Protein AF-D3V2P2-F1 (afdb_monomer)

InterPro domains:
  IPR005063 Transposase, IS1 [PF03400] (1-54)
  IPR051354 Transposase 27 family, IS1 element [PTHR33293] (2-55)

Structure (mmCIF, N/CA/C/O backbone):
data_AF-D3V2P2-F1
#
_entry.id   AF-D3V2P2-F1
#
loop_
_atom_site.group_PDB
_atom_site.id
_atom_site.type_symbol
_atom_site.label_atom_id
_atom_site.label_alt_id
_atom_site.label_comp_id
_atom_site.label_asym_id
_atom_site.label_entity_id
_atom_site.label_seq_id
_atom_site.pdbx_PDB_ins_code
_atom_site.Cartn_x
_atom_site.Cartn_y
_atom_site.Cartn_z
_atom_site.occupancy
_atom_site.B_iso_or_equiv
_atom_site.auth_seq_id
_atom_site.auth_comp_id
_atom_site.auth_asym_id
_atom_site.auth_atom_id
_atom_site.pdbx_PDB_model_num
ATOM 1 N N . MET A 1 1 ? -10.719 2.875 7.150 1.00 70.50 1 MET A N 1
ATOM 2 C CA . MET A 1 1 ? -10.478 1.421 7.257 1.00 70.50 1 MET A CA 1
ATOM 3 C C . MET A 1 1 ? -8.978 1.234 7.306 1.00 70.50 1 MET A C 1
ATOM 5 O O . MET A 1 1 ? -8.329 1.738 6.398 1.00 70.50 1 MET A O 1
ATOM 9 N N . THR A 1 2 ? -8.424 0.647 8.365 1.00 75.31 2 THR A N 1
ATOM 10 C CA . THR A 1 2 ? -6.961 0.578 8.561 1.00 75.31 2 THR A CA 1
ATOM 11 C C . THR A 1 2 ? -6.531 -0.810 9.056 1.00 75.31 2 THR A C 1
ATOM 13 O O . THR A 1 2 ? -7.355 -1.723 9.134 1.00 75.31 2 THR A O 1
ATOM 16 N N . ASP A 1 3 ? -5.240 -0.971 9.344 1.00 78.81 3 ASP A N 1
ATOM 17 C CA . ASP A 1 3 ? -4.603 -2.173 9.898 1.00 78.81 3 ASP A CA 1
ATOM 18 C C . ASP A 1 3 ? -4.878 -2.406 11.399 1.00 78.81 3 ASP A C 1
ATOM 20 O O . ASP A 1 3 ? -4.397 -3.387 11.961 1.00 78.81 3 ASP A O 1
ATOM 24 N N . GLY A 1 4 ? -5.672 -1.543 12.043 1.00 78.31 4 GLY A N 1
ATOM 25 C CA . GLY A 1 4 ? -6.029 -1.680 13.456 1.00 78.31 4 GLY A CA 1
ATOM 26 C C . GLY A 1 4 ? -4.943 -1.227 14.436 1.00 78.31 4 GLY A C 1
ATOM 27 O O . GLY A 1 4 ? -4.965 -1.639 15.595 1.00 78.31 4 GLY A O 1
ATOM 28 N N . TRP A 1 5 ? -3.991 -0.386 14.020 1.00 84.06 5 TRP A N 1
ATOM 29 C CA . TRP A 1 5 ? -3.017 0.191 14.951 1.00 84.06 5 TRP A CA 1
ATOM 30 C C . TRP A 1 5 ? -3.699 1.010 16.068 1.00 84.06 5 TRP A C 1
ATOM 32 O O . TRP A 1 5 ? -4.479 1.918 15.794 1.00 84.06 5 TRP A O 1
ATOM 42 N N . LYS A 1 6 ? -3.348 0.738 17.336 1.00 81.06 6 LYS A N 1
ATOM 43 C CA . LYS A 1 6 ? -3.836 1.434 18.549 1.00 81.06 6 LYS A CA 1
ATOM 44 C C . LYS A 1 6 ? -3.827 2.969 18.488 1.00 81.06 6 LYS A C 1
ATOM 46 O O . LYS A 1 6 ? -4.643 3.602 19.147 1.00 81.06 6 LYS A O 1
ATOM 51 N N . SER A 1 7 ? -2.941 3.601 17.712 1.00 84.00 7 SER A N 1
ATOM 52 C CA . SER A 1 7 ? -2.945 5.069 17.561 1.00 84.00 7 SER A CA 1
ATOM 53 C C . SER A 1 7 ? -4.224 5.585 16.885 1.00 84.00 7 SER A C 1
ATOM 55 O O . SER A 1 7 ? -4.688 6.691 17.176 1.00 84.00 7 SER A O 1
ATOM 57 N N . TYR A 1 8 ? -4.837 4.760 16.034 1.00 81.44 8 TYR A N 1
ATOM 58 C CA . TYR A 1 8 ? -6.077 5.072 15.340 1.00 81.44 8 TYR A CA 1
ATOM 59 C C . TYR A 1 8 ? -7.292 5.099 16.257 1.00 81.44 8 TYR A C 1
ATOM 61 O O . TYR A 1 8 ? -8.260 5.767 15.914 1.00 81.44 8 TYR A O 1
ATOM 69 N N . GLU A 1 9 ? -7.249 4.465 17.429 1.00 76.75 9 GLU A N 1
ATOM 70 C CA . GLU A 1 9 ? -8.370 4.482 18.380 1.00 76.75 9 GLU A CA 1
ATOM 71 C C . GLU A 1 9 ? -8.712 5.907 18.837 1.00 76.75 9 GLU A C 1
ATOM 73 O O . GLU A 1 9 ? -9.883 6.248 18.992 1.00 76.75 9 GLU A O 1
ATOM 78 N N . LYS A 1 10 ? -7.692 6.766 18.976 1.00 79.31 10 LYS A N 1
ATOM 79 C CA . LYS A 1 10 ? -7.860 8.177 19.351 1.00 79.31 10 LYS A CA 1
ATOM 80 C C . LYS A 1 10 ? -8.290 9.054 18.174 1.00 79.31 10 LYS A C 1
ATOM 82 O O . LYS A 1 10 ? -9.100 9.956 18.346 1.00 79.31 10 LYS A O 1
ATOM 87 N N . ALA A 1 11 ? -7.730 8.807 16.989 1.00 77.81 11 ALA A N 1
ATOM 88 C CA . ALA A 1 11 ? -7.931 9.655 15.810 1.00 77.81 11 ALA A CA 1
ATOM 89 C C . ALA A 1 11 ? -9.197 9.303 15.006 1.00 77.81 11 ALA A C 1
ATOM 91 O O . ALA A 1 11 ? -9.787 10.158 14.351 1.00 77.81 11 ALA A O 1
ATOM 92 N N . LEU A 1 12 ? -9.615 8.037 15.031 1.00 76.06 12 LEU A N 1
ATOM 93 C CA . LEU A 1 12 ? -10.725 7.490 14.253 1.00 76.06 12 LEU A CA 1
ATOM 94 C C . LEU A 1 12 ? -11.795 6.981 15.222 1.00 76.06 12 LEU A C 1
ATOM 96 O O . LEU A 1 12 ? -12.029 5.781 15.341 1.00 76.06 12 LEU A O 1
ATOM 100 N N . ALA A 1 13 ? -12.428 7.917 15.932 1.00 67.12 13 ALA A N 1
ATOM 101 C CA . ALA A 1 13 ? -13.368 7.632 17.009 1.00 67.12 13 ALA A CA 1
ATOM 102 C C . ALA A 1 13 ? -14.500 6.654 16.602 1.00 67.12 13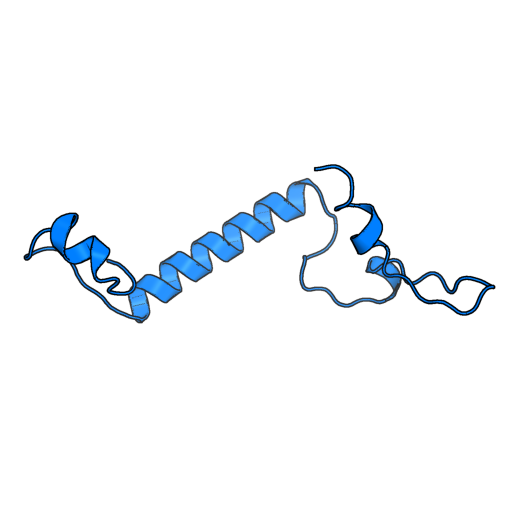 ALA A C 1
ATOM 104 O O . ALA A 1 13 ? -15.421 6.979 15.845 1.00 67.12 13 ALA A O 1
ATOM 105 N N . GLY A 1 14 ? -14.421 5.444 17.163 1.00 66.62 14 GLY A N 1
ATOM 106 C CA . GLY A 1 14 ? -15.512 4.583 17.637 1.00 66.62 14 GLY A CA 1
ATOM 107 C C . GLY A 1 14 ? -16.466 3.922 16.635 1.00 66.62 14 GLY A C 1
ATOM 108 O O . GLY A 1 14 ? -16.711 2.727 16.752 1.00 66.62 14 GLY A O 1
ATOM 109 N N . LYS A 1 15 ? -17.056 4.651 15.677 1.00 64.62 15 LYS A N 1
ATOM 110 C CA . LYS A 1 15 ? -18.236 4.143 14.927 1.00 64.62 15 LYS A CA 1
ATOM 111 C C . LYS A 1 15 ? -18.018 3.893 13.437 1.00 64.62 15 LYS A C 1
ATOM 113 O O . LYS A 1 15 ? -18.822 3.214 12.810 1.00 64.62 15 LYS A O 1
ATOM 118 N N . ARG A 1 16 ? -16.949 4.436 12.849 1.00 69.88 16 ARG A N 1
ATOM 119 C CA . ARG A 1 16 ? -16.674 4.333 11.397 1.00 69.88 16 ARG A CA 1
ATOM 120 C C . ARG A 1 16 ? -15.351 3.635 11.077 1.00 69.88 16 ARG A C 1
ATOM 122 O O . ARG A 1 16 ? -14.985 3.475 9.912 1.00 69.88 16 ARG A O 1
ATOM 129 N N . HIS A 1 17 ? -14.620 3.229 12.110 1.00 77.25 17 HIS A N 1
ATOM 130 C CA . HIS A 1 17 ? -13.364 2.527 11.950 1.00 77.25 17 HIS A CA 1
ATOM 131 C C . HIS A 1 17 ? -13.614 1.034 11.759 1.00 77.25 17 HIS A C 1
ATOM 133 O O . HIS A 1 17 ? -13.929 0.316 12.698 1.00 77.25 17 HIS A O 1
ATOM 139 N N . VAL A 1 18 ? -13.459 0.569 10.524 1.00 77.50 18 VAL A N 1
ATOM 140 C CA . VAL A 1 18 ? -13.500 -0.857 10.202 1.00 77.50 18 VAL A CA 1
ATOM 141 C C . VAL A 1 18 ? -12.082 -1.317 9.897 1.00 77.50 18 VAL A C 1
ATOM 143 O O . VAL A 1 18 ? -11.511 -0.925 8.873 1.00 77.50 18 VAL A O 1
ATOM 146 N N . ALA A 1 19 ? -11.521 -2.133 10.785 1.00 80.00 19 ALA A N 1
ATOM 147 C CA . ALA A 1 19 ? -10.285 -2.860 10.536 1.00 80.00 19 ALA A CA 1
ATOM 148 C C . ALA A 1 19 ? -10.627 -4.162 9.802 1.00 80.00 19 ALA A C 1
ATOM 150 O O . ALA A 1 19 ? -11.411 -4.977 10.285 1.00 80.00 19 ALA A O 1
ATOM 151 N N . SER A 1 20 ? -10.108 -4.341 8.588 1.00 83.00 20 SER A N 1
ATOM 152 C CA . SER A 1 20 ? -10.353 -5.564 7.821 1.00 83.00 20 SER A CA 1
ATOM 153 C C . SER A 1 20 ? -9.292 -5.786 6.756 1.00 83.00 20 SER A C 1
ATOM 155 O O . SER A 1 20 ? -9.015 -4.918 5.923 1.00 83.00 20 SER A O 1
ATOM 157 N N . LYS A 1 21 ? -8.777 -7.019 6.734 1.00 84.69 21 LYS A N 1
ATOM 158 C CA . LYS A 1 21 ? -7.704 -7.469 5.842 1.00 84.69 21 LYS A CA 1
ATOM 159 C C . LYS A 1 21 ? -8.046 -7.315 4.358 1.00 84.69 21 LYS A C 1
ATOM 161 O O . LYS A 1 21 ? -7.155 -7.152 3.532 1.00 84.69 21 LYS A O 1
ATOM 166 N N . ARG A 1 22 ? -9.327 -7.404 3.982 1.00 86.94 22 ARG A N 1
ATOM 167 C CA . ARG A 1 22 ? -9.755 -7.289 2.575 1.00 86.94 22 ARG A CA 1
ATOM 168 C C . ARG A 1 22 ? -9.542 -5.872 2.038 1.00 86.94 22 ARG A C 1
ATOM 170 O O . ARG A 1 22 ? -9.155 -5.697 0.885 1.00 86.94 22 ARG A O 1
ATOM 177 N N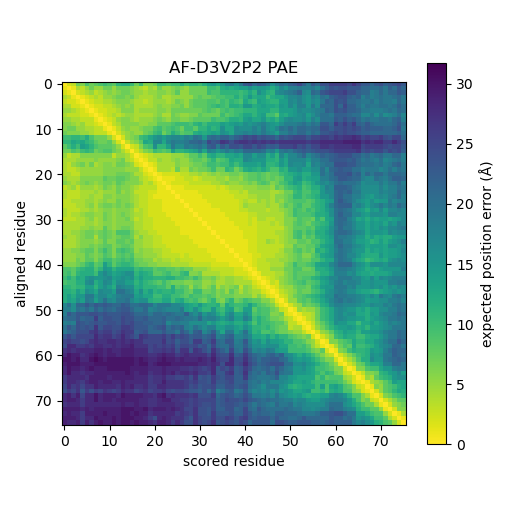 . TYR A 1 23 ? -9.804 -4.870 2.869 1.00 84.00 23 TYR A N 1
ATOM 178 C CA . TYR A 1 23 ? -9.748 -3.468 2.469 1.00 84.00 23 TYR A CA 1
ATOM 179 C C . TYR A 1 23 ? -8.327 -2.912 2.549 1.00 84.00 23 TYR A C 1
ATOM 181 O O . TYR A 1 23 ? -7.931 -2.162 1.658 1.00 84.00 23 TYR A O 1
ATOM 189 N N . THR A 1 24 ? -7.535 -3.347 3.533 1.00 88.44 24 THR A N 1
ATOM 190 C CA . THR A 1 24 ? -6.107 -2.999 3.608 1.00 88.44 24 THR A CA 1
ATOM 191 C C . THR A 1 24 ? -5.339 -3.549 2.408 1.00 88.44 24 THR A C 1
ATOM 193 O O . THR A 1 24 ? -4.694 -2.774 1.708 1.00 88.44 24 THR A O 1
ATOM 196 N N . GLN A 1 25 ? -5.537 -4.822 2.045 1.00 90.06 25 GLN A N 1
ATOM 197 C CA . GLN A 1 25 ? -4.932 -5.414 0.841 1.00 90.06 25 GLN A CA 1
ATOM 198 C C . GLN A 1 25 ? -5.281 -4.652 -0.447 1.00 90.06 25 GLN A C 1
ATOM 200 O O . GLN A 1 25 ? -4.459 -4.549 -1.359 1.00 90.06 25 GLN A O 1
ATOM 205 N N . ARG A 1 26 ? -6.503 -4.111 -0.555 1.00 91.81 26 ARG A N 1
ATOM 206 C CA . ARG A 1 26 ? -6.909 -3.307 -1.718 1.00 91.81 26 ARG A CA 1
ATOM 207 C C . ARG A 1 26 ? -6.119 -1.998 -1.793 1.00 91.81 26 ARG A C 1
ATOM 209 O O . ARG A 1 26 ? -5.662 -1.644 -2.879 1.00 91.81 26 ARG A O 1
ATOM 216 N N . ILE A 1 27 ? -5.954 -1.306 -0.665 1.00 90.50 27 ILE A N 1
ATOM 217 C CA . ILE A 1 27 ? -5.173 -0.062 -0.570 1.00 90.50 27 ILE A CA 1
ATOM 218 C C . ILE A 1 27 ? -3.693 -0.343 -0.851 1.00 90.50 27 ILE A C 1
ATOM 220 O O . ILE A 1 27 ? -3.077 0.340 -1.66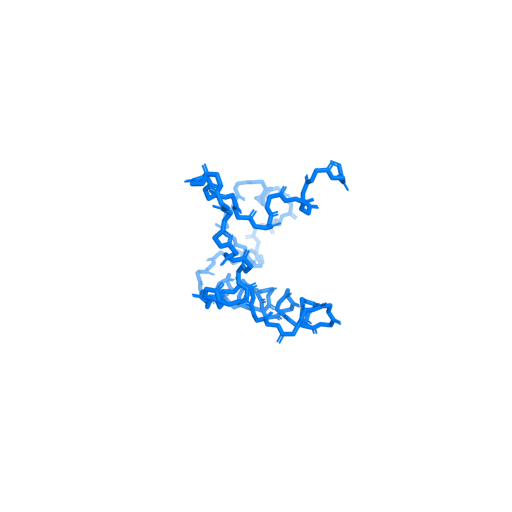6 1.00 90.50 27 ILE A O 1
ATOM 224 N N . GLU A 1 28 ? -3.136 -1.391 -0.249 1.00 91.62 28 GLU A N 1
ATOM 225 C CA . GLU A 1 28 ? -1.753 -1.822 -0.471 1.00 91.62 28 GLU A CA 1
ATOM 226 C C . GLU A 1 28 ? -1.480 -2.125 -1.947 1.00 91.62 28 GLU A C 1
ATOM 228 O O . GLU A 1 28 ? -0.491 -1.643 -2.502 1.00 91.62 28 GLU A O 1
ATOM 233 N N . ARG A 1 29 ? -2.386 -2.855 -2.612 1.00 94.00 29 ARG A N 1
ATOM 234 C CA . ARG A 1 29 ? -2.286 -3.145 -4.049 1.00 94.00 29 ARG A CA 1
ATOM 235 C C . ARG A 1 29 ? -2.345 -1.875 -4.893 1.00 94.00 29 ARG A C 1
ATOM 237 O O . ARG A 1 29 ? -1.570 -1.738 -5.834 1.00 94.00 29 ARG A O 1
ATOM 244 N N . HIS A 1 30 ? -3.237 -0.943 -4.561 1.00 94.62 30 HIS A N 1
ATOM 245 C CA . HIS A 1 30 ? -3.324 0.331 -5.274 1.00 94.62 30 HIS A CA 1
ATOM 246 C C . HIS A 1 30 ? -2.026 1.141 -5.140 1.00 94.62 30 HIS A C 1
ATOM 248 O O . HIS A 1 30 ? -1.477 1.604 -6.139 1.00 94.62 30 HIS A O 1
ATOM 254 N N . ASN A 1 31 ? -1.478 1.220 -3.927 1.00 92.88 31 ASN A N 1
ATOM 255 C CA . ASN A 1 31 ? -0.219 1.912 -3.661 1.00 92.88 31 ASN A CA 1
ATOM 256 C C . ASN A 1 31 ? 0.968 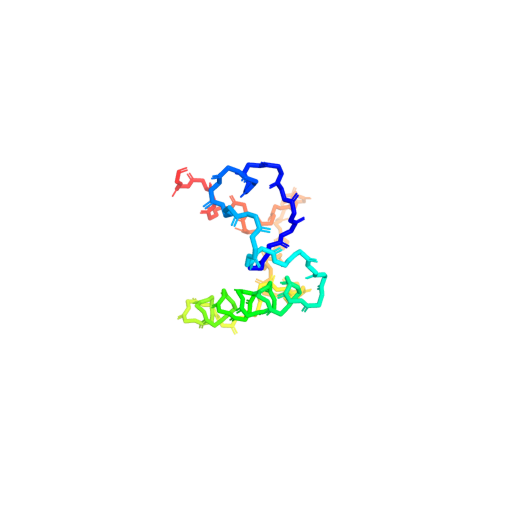1.242 -4.367 1.00 92.88 31 ASN A C 1
ATOM 258 O O . ASN A 1 31 ? 1.861 1.927 -4.865 1.00 92.88 31 ASN A O 1
ATOM 262 N N . LEU A 1 32 ? 0.983 -0.092 -4.437 1.00 91.94 32 LEU A N 1
ATOM 263 C CA . LEU A 1 32 ? 1.995 -0.836 -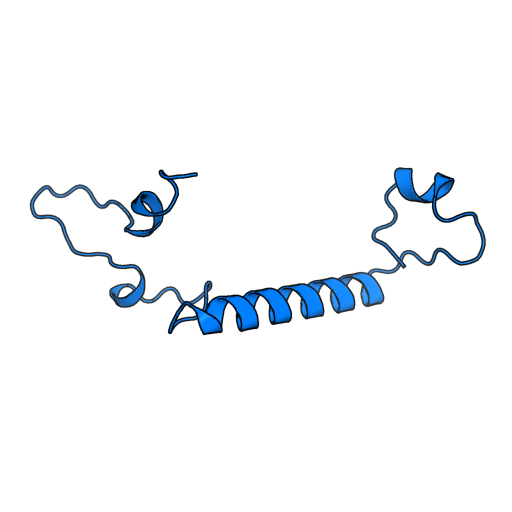5.183 1.00 91.94 32 LEU A CA 1
ATOM 264 C C . LEU A 1 32 ? 1.949 -0.504 -6.680 1.00 91.94 32 LEU A C 1
ATOM 266 O O . LEU A 1 32 ? 2.991 -0.185 -7.257 1.00 91.94 32 LEU A O 1
ATOM 270 N N . ASN A 1 33 ? 0.756 -0.514 -7.280 1.00 92.00 33 ASN A N 1
ATOM 271 C CA . ASN A 1 33 ? 0.566 -0.172 -8.690 1.00 92.00 33 ASN A CA 1
ATOM 272 C C . ASN A 1 33 ? 1.008 1.267 -8.981 1.00 92.00 33 ASN A C 1
ATOM 274 O O . ASN A 1 33 ? 1.722 1.504 -9.952 1.00 92.00 33 ASN A O 1
ATOM 278 N N . LEU A 1 34 ? 0.651 2.220 -8.111 1.00 92.94 34 LEU A N 1
ATOM 279 C CA . LEU A 1 34 ? 1.068 3.615 -8.251 1.00 92.94 34 LEU A CA 1
ATOM 280 C C . LEU A 1 34 ? 2.596 3.748 -8.235 1.00 92.94 34 LEU A C 1
ATOM 282 O O . LEU A 1 34 ? 3.169 4.372 -9.128 1.00 92.94 34 LEU A O 1
ATOM 286 N N . ARG A 1 35 ? 3.276 3.103 -7.275 1.00 90.81 35 ARG A N 1
ATOM 287 C CA . ARG A 1 35 ? 4.748 3.097 -7.224 1.00 90.81 35 ARG A CA 1
ATOM 288 C C . ARG A 1 35 ? 5.364 2.472 -8.474 1.00 90.81 35 ARG A C 1
ATOM 290 O O . ARG A 1 35 ? 6.383 2.965 -8.950 1.00 90.81 35 ARG A O 1
ATOM 297 N N . GLN A 1 36 ? 4.767 1.412 -9.016 1.00 87.50 36 GLN A N 1
ATOM 298 C CA . GLN A 1 36 ? 5.238 0.787 -10.254 1.00 87.50 36 GLN A CA 1
ATOM 299 C C . GLN A 1 36 ? 5.029 1.682 -11.478 1.00 87.50 36 GLN A C 1
ATOM 301 O O . GLN A 1 36 ? 5.927 1.762 -12.312 1.00 87.50 36 GLN A O 1
ATOM 306 N N . HIS A 1 37 ? 3.902 2.386 -11.579 1.00 90.12 37 HIS A N 1
ATOM 307 C CA . HIS A 1 37 ? 3.661 3.343 -12.661 1.00 90.12 37 HIS A CA 1
ATOM 308 C C . HIS A 1 37 ? 4.639 4.517 -12.606 1.00 90.12 37 HIS A C 1
ATOM 310 O O . HIS A 1 37 ? 5.282 4.813 -13.609 1.00 90.12 37 HIS A O 1
ATOM 316 N N . LEU A 1 38 ? 4.831 5.121 -11.431 1.00 90.69 38 LEU A N 1
ATOM 317 C CA . LEU A 1 38 ? 5.815 6.192 -11.246 1.00 90.69 38 LEU A CA 1
ATOM 318 C C . LEU A 1 38 ? 7.235 5.711 -11.570 1.00 90.69 38 LEU A C 1
ATOM 320 O O . LEU A 1 38 ? 7.975 6.381 -12.282 1.00 90.69 38 LEU A O 1
ATOM 324 N N . ALA A 1 39 ? 7.599 4.509 -11.118 1.00 85.62 39 ALA A N 1
ATOM 325 C CA . ALA A 1 39 ? 8.878 3.895 -11.452 1.00 85.62 39 ALA A CA 1
ATOM 326 C C . ALA A 1 39 ? 9.070 3.668 -12.958 1.00 85.62 39 ALA A C 1
ATOM 328 O O . ALA A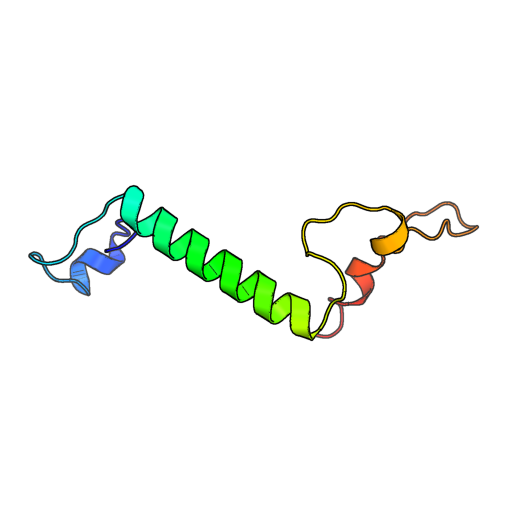 1 39 ? 10.208 3.717 -13.416 1.00 85.62 39 ALA A O 1
ATOM 329 N N . ARG A 1 40 ? 7.997 3.409 -13.715 1.00 84.81 40 ARG A N 1
ATOM 330 C CA . ARG A 1 40 ? 8.060 3.227 -15.173 1.00 84.81 40 ARG A CA 1
ATOM 331 C C . ARG A 1 40 ? 8.298 4.525 -15.938 1.00 84.81 40 ARG A C 1
ATOM 333 O O . ARG A 1 40 ? 8.809 4.460 -17.049 1.00 84.81 40 ARG A O 1
ATOM 340 N N . LEU A 1 41 ? 7.978 5.684 -15.359 1.00 89.50 41 LEU A N 1
ATOM 341 C CA . LEU A 1 41 ? 8.302 6.974 -15.980 1.00 89.50 41 LEU A CA 1
ATOM 342 C C . LEU A 1 41 ? 9.818 7.202 -16.055 1.00 89.50 41 LEU A C 1
ATOM 344 O O . LEU A 1 41 ? 10.295 7.859 -16.973 1.00 89.50 41 LEU A O 1
ATOM 348 N N . THR A 1 42 ? 10.578 6.642 -15.111 1.00 86.56 42 THR A N 1
ATOM 349 C CA . THR A 1 42 ? 12.034 6.833 -15.015 1.00 86.56 42 THR A CA 1
ATOM 350 C C . THR A 1 42 ? 12.843 5.590 -15.382 1.00 86.56 42 THR A C 1
ATOM 352 O O . THR A 1 42 ? 14.022 5.702 -15.713 1.00 86.56 42 THR A O 1
ATOM 355 N N . ARG A 1 43 ? 12.246 4.392 -15.336 1.00 78.31 43 ARG A N 1
ATOM 356 C CA . ARG A 1 43 ? 12.926 3.113 -15.588 1.00 78.31 43 ARG A CA 1
ATOM 357 C C . ARG A 1 43 ? 12.205 2.307 -16.661 1.00 78.31 43 ARG A C 1
ATOM 359 O O . ARG A 1 43 ? 10.997 2.112 -16.600 1.00 78.31 43 ARG A O 1
ATOM 366 N N . LYS A 1 44 ? 12.973 1.738 -17.596 1.00 78.69 44 LYS A N 1
ATOM 367 C CA . LYS A 1 44 ? 12.455 0.836 -18.645 1.00 78.69 44 LYS A CA 1
ATOM 368 C C . LYS A 1 44 ? 11.936 -0.499 -18.094 1.00 78.69 44 LYS A C 1
ATOM 370 O O . LYS A 1 44 ? 11.185 -1.194 -18.768 1.00 78.69 44 LYS A O 1
ATOM 375 N N . THR A 1 45 ? 12.352 -0.878 -16.888 1.00 78.38 45 THR A N 1
ATOM 376 C CA . THR A 1 45 ? 12.157 -2.220 -16.330 1.00 78.38 45 THR A CA 1
ATOM 377 C C . THR A 1 45 ? 11.438 -2.158 -14.987 1.00 78.38 45 THR A C 1
ATOM 379 O O . THR A 1 45 ? 11.495 -1.162 -14.262 1.00 78.38 45 THR A O 1
ATOM 382 N N . LEU A 1 46 ? 10.707 -3.224 -14.656 1.00 72.81 46 LEU A N 1
ATOM 383 C CA . LEU A 1 46 ? 10.006 -3.323 -13.378 1.00 72.81 46 LEU A CA 1
ATOM 384 C C . LEU A 1 46 ? 11.005 -3.520 -12.234 1.00 72.81 46 LEU A C 1
ATOM 386 O O . LEU A 1 46 ? 11.976 -4.253 -12.361 1.00 72.81 46 LEU A O 1
ATOM 390 N N . SER A 1 47 ? 10.715 -2.950 -11.064 1.00 69.94 47 SER A N 1
ATOM 391 C CA . SER A 1 47 ? 11.594 -3.057 -9.889 1.00 69.94 47 SER A CA 1
ATOM 392 C C . SER A 1 47 ? 11.802 -4.486 -9.369 1.00 69.94 47 SER A C 1
ATOM 394 O O . SER A 1 47 ? 12.720 -4.713 -8.592 1.00 69.94 47 SER A O 1
ATOM 396 N N . PHE A 1 48 ? 10.958 -5.439 -9.776 1.00 69.25 48 PHE A N 1
ATOM 397 C CA . PHE A 1 48 ? 11.051 -6.855 -9.404 1.00 69.25 48 PHE A CA 1
ATOM 398 C C . PHE A 1 48 ? 11.658 -7.750 -10.498 1.00 69.25 48 PHE A C 1
ATOM 400 O O . PHE A 1 48 ? 11.819 -8.949 -10.268 1.00 69.25 48 PHE A O 1
ATOM 407 N N . SER A 1 49 ? 11.993 -7.217 -11.682 1.00 67.75 49 SER A N 1
ATOM 408 C CA . SER A 1 49 ? 12.612 -8.028 -12.737 1.00 67.75 49 SER A CA 1
ATOM 409 C C . SER A 1 49 ? 14.061 -8.359 -12.365 1.00 67.75 49 SER A C 1
ATOM 411 O O . SER A 1 49 ? 14.906 -7.467 -12.320 1.00 67.75 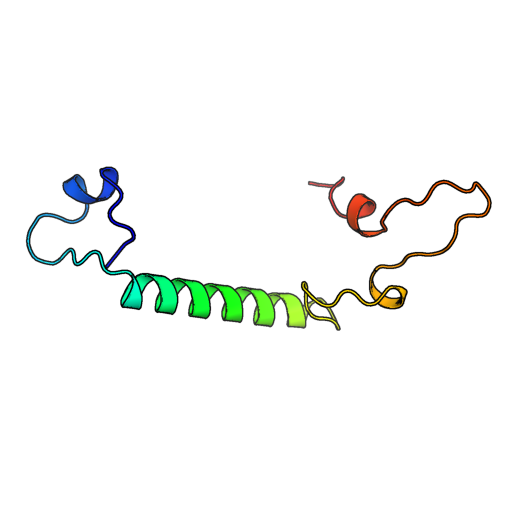49 SER A O 1
ATOM 413 N N . LYS A 1 50 ? 14.348 -9.641 -12.109 1.00 61.28 50 LYS A N 1
ATOM 414 C CA . LYS A 1 50 ? 15.678 -10.166 -11.751 1.00 61.28 50 LYS A CA 1
ATOM 415 C C . LYS A 1 50 ? 16.486 -10.626 -12.973 1.00 61.28 50 LYS A C 1
ATOM 417 O O . LYS A 1 50 ? 17.101 -11.686 -12.931 1.00 61.28 50 LYS A O 1
ATOM 422 N N . SER A 1 51 ? 16.473 -9.888 -14.080 1.00 66.75 51 SER A N 1
ATOM 423 C CA . SER A 1 51 ? 17.376 -10.232 -15.183 1.00 66.75 51 SER A CA 1
ATOM 424 C C . SER A 1 51 ? 18.780 -9.701 -14.888 1.00 66.75 51 SER A C 1
ATOM 426 O O . SER A 1 51 ? 18.968 -8.551 -14.484 1.00 66.75 51 SER A O 1
ATOM 428 N N . ILE A 1 52 ? 19.770 -10.573 -15.068 1.00 61.25 52 ILE A N 1
ATOM 429 C CA . ILE A 1 52 ? 21.192 -10.307 -14.803 1.00 61.25 52 ILE A CA 1
ATOM 430 C C . ILE A 1 52 ? 21.698 -9.126 -15.647 1.00 61.25 52 ILE A C 1
ATOM 432 O O . ILE A 1 52 ? 22.396 -8.254 -15.130 1.00 61.25 52 ILE A O 1
ATOM 436 N N . GLU A 1 53 ? 21.246 -9.041 -16.900 1.00 62.09 53 GLU A N 1
ATOM 437 C CA . GLU A 1 53 ? 21.562 -7.961 -17.844 1.00 62.09 53 GLU A CA 1
ATOM 438 C C . GLU A 1 53 ? 21.082 -6.586 -17.353 1.00 62.09 53 GLU A C 1
ATOM 440 O O . GLU A 1 53 ? 21.801 -5.593 -17.440 1.00 62.09 53 GLU A O 1
ATOM 445 N N . ILE A 1 54 ? 19.879 -6.525 -16.773 1.00 61.66 54 ILE A N 1
ATOM 446 C CA . ILE A 1 54 ? 19.269 -5.278 -16.286 1.00 61.66 54 ILE A CA 1
ATOM 447 C C . ILE A 1 54 ? 19.826 -4.900 -14.909 1.00 61.66 54 ILE A C 1
ATOM 449 O O . ILE A 1 54 ? 19.965 -3.717 -14.601 1.00 61.66 54 ILE A O 1
ATOM 453 N N . MET A 1 55 ? 20.190 -5.887 -14.083 1.00 58.06 55 MET A N 1
ATOM 454 C CA . MET A 1 55 ? 20.835 -5.653 -12.787 1.00 58.06 55 MET A CA 1
ATOM 455 C C . MET A 1 55 ? 22.273 -5.130 -12.895 1.00 58.06 55 MET A C 1
ATOM 457 O O . MET A 1 55 ? 22.867 -4.810 -11.862 1.00 58.06 55 MET A O 1
ATOM 461 N N . GLY A 1 56 ? 22.816 -5.005 -14.112 1.00 54.06 56 GLY A N 1
ATOM 462 C CA . GLY A 1 56 ? 24.143 -4.446 -14.343 1.00 54.06 56 GLY A CA 1
ATOM 463 C C . GLY A 1 56 ? 25.243 -5.270 -13.682 1.00 54.06 56 GLY A C 1
ATOM 464 O O . GLY A 1 56 ? 26.227 -4.698 -13.220 1.00 54.06 56 GLY A O 1
ATOM 465 N N . TRP A 1 57 ? 25.064 -6.592 -13.601 1.00 46.97 57 TRP A N 1
ATOM 466 C CA . TRP A 1 57 ? 26.135 -7.515 -13.237 1.00 46.97 57 TRP A CA 1
ATOM 467 C C . TRP A 1 57 ? 27.137 -7.570 -14.394 1.00 46.97 57 TRP A C 1
ATOM 469 O O . TRP A 1 57 ? 27.107 -8.462 -15.232 1.00 46.97 57 TRP A O 1
ATOM 479 N N . THR A 1 58 ? 28.008 -6.570 -14.471 1.00 50.16 58 THR A N 1
ATOM 480 C 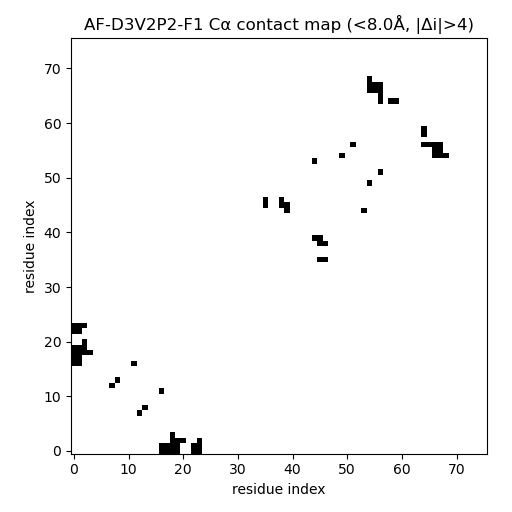CA . THR A 1 58 ? 29.234 -6.657 -15.264 1.00 50.16 58 THR A CA 1
ATOM 481 C C . THR A 1 58 ? 30.265 -7.412 -14.431 1.00 50.16 58 THR A C 1
ATOM 483 O O . THR A 1 58 ? 30.581 -6.935 -13.334 1.00 50.16 58 THR A O 1
ATOM 486 N N . PRO A 1 59 ? 30.793 -8.559 -14.895 1.00 49.31 59 PRO A N 1
ATOM 487 C CA . PRO A 1 59 ? 31.917 -9.209 -14.238 1.00 49.31 59 PRO A CA 1
ATOM 488 C C . PRO A 1 59 ? 33.081 -8.215 -14.200 1.00 49.31 59 PRO A C 1
ATOM 490 O O . PRO A 1 59 ? 33.573 -7.792 -15.243 1.00 49.31 59 PRO A O 1
ATOM 493 N N . HIS A 1 60 ? 33.473 -7.773 -13.007 1.00 51.12 60 HIS A N 1
ATOM 494 C CA . HIS A 1 60 ? 34.689 -6.986 -12.845 1.00 51.12 60 HIS A CA 1
ATOM 495 C C . HIS A 1 60 ? 35.878 -7.948 -12.884 1.00 51.12 60 HIS A C 1
ATOM 497 O O . HIS A 1 60 ? 35.845 -9.007 -12.256 1.00 51.12 60 HIS A O 1
ATOM 503 N N . SER A 1 61 ? 36.940 -7.568 -13.590 1.00 52.97 61 SER A N 1
ATOM 504 C CA . SER A 1 61 ? 38.183 -8.341 -13.724 1.00 52.97 61 SER A CA 1
ATOM 505 C C . SER A 1 61 ? 38.890 -8.631 -12.390 1.00 52.97 61 SER A C 1
ATOM 507 O O . SER A 1 61 ? 39.760 -9.491 -12.337 1.00 52.97 61 SER A O 1
ATOM 509 N N . SER A 1 62 ? 38.495 -7.962 -11.303 1.00 57.91 62 SER A N 1
ATOM 510 C CA . SER A 1 62 ? 39.004 -8.151 -9.939 1.00 57.91 62 SER A CA 1
ATOM 511 C C . SER A 1 62 ? 38.238 -9.190 -9.103 1.00 57.91 62 SER A C 1
ATOM 513 O O . SER A 1 62 ? 38.543 -9.359 -7.925 1.00 57.91 62 SER A O 1
ATOM 515 N N . GLY A 1 63 ? 37.235 -9.879 -9.663 1.00 54.66 63 GLY A N 1
ATOM 516 C CA . GLY A 1 63 ? 36.539 -10.990 -8.992 1.00 54.66 63 GLY A CA 1
ATOM 517 C C . GLY A 1 63 ? 35.594 -10.599 -7.846 1.00 54.66 63 GLY A C 1
ATOM 518 O O . GLY A 1 63 ? 34.936 -11.469 -7.280 1.00 54.66 63 GLY A O 1
ATOM 519 N N . ILE A 1 64 ? 35.466 -9.309 -7.516 1.00 58.31 64 ILE A N 1
ATOM 520 C CA . ILE A 1 64 ? 34.518 -8.826 -6.503 1.00 58.31 64 ILE A CA 1
ATOM 521 C C . ILE A 1 64 ? 33.266 -8.299 -7.203 1.00 58.31 64 ILE A C 1
ATOM 523 O O . ILE A 1 64 ? 33.284 -7.280 -7.894 1.00 58.31 64 ILE A O 1
ATOM 527 N N . SER A 1 65 ? 32.151 -8.996 -7.008 1.00 52.91 65 SER A N 1
ATOM 528 C CA . SER A 1 65 ? 30.855 -8.623 -7.565 1.00 52.91 65 SER A CA 1
ATOM 529 C C . SER A 1 65 ? 30.135 -7.594 -6.691 1.00 52.91 65 SER A C 1
ATOM 531 O O . SER A 1 65 ? 29.657 -7.926 -5.602 1.00 52.91 65 SER A O 1
ATOM 533 N N . VAL A 1 66 ? 29.999 -6.356 -7.173 1.00 50.69 66 VAL A N 1
ATOM 534 C CA . VAL A 1 66 ? 29.224 -5.303 -6.495 1.00 50.69 66 VAL A CA 1
ATOM 535 C C . VAL A 1 66 ? 27.974 -4.969 -7.323 1.00 50.69 66 VAL A C 1
ATOM 537 O O . VAL A 1 66 ? 28.107 -4.624 -8.497 1.00 50.69 66 VAL A O 1
ATOM 540 N N . PRO A 1 67 ? 26.748 -5.048 -6.766 1.00 50.84 67 PRO A N 1
ATOM 541 C CA . PRO A 1 67 ? 25.540 -4.706 -7.517 1.00 50.84 67 PRO A CA 1
ATOM 542 C C . PRO A 1 67 ? 25.492 -3.206 -7.844 1.00 50.84 67 PRO A C 1
ATOM 544 O O . PRO A 1 67 ? 25.567 -2.383 -6.932 1.00 50.84 67 PRO A O 1
ATOM 547 N N . LYS A 1 68 ? 25.267 -2.840 -9.114 1.00 46.12 68 LYS A N 1
ATOM 548 C CA . LYS A 1 68 ? 25.206 -1.442 -9.603 1.00 46.12 68 LYS A CA 1
ATOM 549 C C . LYS A 1 68 ? 24.209 -0.552 -8.837 1.00 46.12 68 LYS A C 1
ATOM 551 O O . LYS A 1 68 ? 24.409 0.652 -8.708 1.00 46.12 68 LYS A O 1
ATOM 556 N N . TRP A 1 69 ? 23.167 -1.149 -8.256 1.00 49.28 69 TRP A N 1
ATOM 557 C CA . TRP A 1 69 ? 22.176 -0.480 -7.404 1.00 49.28 69 TRP A CA 1
ATOM 558 C C . TRP A 1 69 ? 22.773 0.128 -6.123 1.00 49.28 69 TRP A C 1
ATOM 560 O O . TRP A 1 69 ? 22.213 1.092 -5.606 1.00 49.28 69 TRP A O 1
ATOM 570 N N . LYS A 1 70 ? 23.909 -0.386 -5.619 1.00 42.97 70 LYS A N 1
ATOM 571 C CA .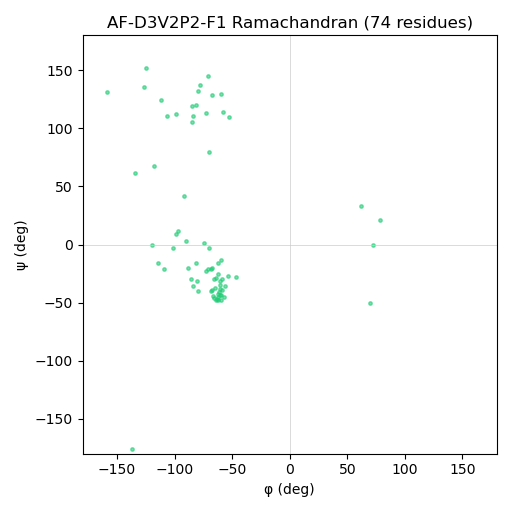 LYS A 1 70 ? 24.615 0.208 -4.468 1.00 42.97 70 LYS A CA 1
ATOM 572 C C . LYS A 1 70 ? 25.235 1.575 -4.784 1.00 42.97 70 LYS A C 1
ATOM 574 O O . LYS A 1 70 ? 25.447 2.334 -3.852 1.00 42.97 70 LYS A O 1
ATOM 579 N N . CYS A 1 71 ? 25.483 1.919 -6.051 1.00 41.69 71 CYS A N 1
ATOM 580 C CA . CYS A 1 71 ? 26.058 3.218 -6.422 1.00 41.69 71 CYS A CA 1
ATOM 581 C C . CYS A 1 71 ? 25.026 4.357 -6.487 1.00 41.69 71 CYS A C 1
ATOM 583 O O . CYS A 1 71 ? 25.415 5.518 -6.499 1.00 41.69 71 CYS A O 1
ATOM 585 N N . ILE A 1 72 ? 23.724 4.051 -6.539 1.00 44.19 72 ILE A N 1
ATOM 586 C CA . ILE A 1 72 ? 22.665 5.067 -6.686 1.00 44.19 72 ILE A CA 1
ATOM 587 C C . ILE A 1 72 ? 22.193 5.601 -5.320 1.00 44.19 72 ILE A C 1
ATOM 589 O O . ILE A 1 72 ? 21.674 6.706 -5.245 1.00 44.19 72 ILE A O 1
ATOM 593 N N . ASN A 1 73 ? 22.431 4.869 -4.227 1.00 38.34 73 ASN A N 1
ATOM 594 C CA . ASN A 1 73 ? 21.980 5.259 -2.884 1.00 38.34 73 ASN A CA 1
ATOM 595 C C . ASN A 1 73 ? 23.052 5.970 -2.034 1.00 38.34 73 ASN A C 1
ATOM 597 O O . ASN A 1 73 ? 22.847 6.127 -0.837 1.00 38.34 73 ASN A O 1
ATOM 601 N N . THR A 1 74 ? 24.183 6.389 -2.614 1.00 39.91 74 THR A N 1
ATOM 602 C CA . THR A 1 74 ? 25.257 7.098 -1.878 1.00 39.91 74 THR A CA 1
ATOM 603 C C . THR A 1 74 ? 25.207 8.622 -2.057 1.00 39.91 74 THR A C 1
ATOM 605 O O . THR A 1 74 ? 26.124 9.319 -1.641 1.00 39.91 74 THR A O 1
ATOM 608 N N . VAL A 1 75 ? 24.150 9.159 -2.675 1.00 39.25 75 VAL A N 1
ATOM 609 C CA . VAL A 1 75 ? 23.912 10.611 -2.773 1.00 39.25 75 VAL A CA 1
ATOM 610 C C . VAL A 1 75 ? 22.446 10.914 -2.445 1.00 39.25 75 VAL A C 1
ATOM 612 O O . VAL A 1 75 ? 21.693 11.373 -3.298 1.00 39.25 75 VAL A O 1
ATOM 615 N N . ILE A 1 76 ? 22.041 10.584 -1.216 1.00 37.00 76 ILE A N 1
ATOM 616 C CA . ILE A 1 76 ? 21.021 11.281 -0.411 1.00 37.00 76 ILE A CA 1
ATOM 617 C C . ILE A 1 76 ? 21.525 11.257 1.029 1.00 37.00 76 ILE A C 1
ATOM 619 O O . ILE A 1 76 ? 21.980 10.168 1.451 1.00 37.00 76 ILE A O 1
#

Solvent-accessible surface area (backbone atoms only — not comparable to full-atom values): 4992 Å² total; per-residue (Å²): 106,43,94,67,57,74,74,43,60,76,76,45,65,86,81,75,64,47,63,42,74,73,60,42,53,51,52,52,51,51,53,50,51,51,53,51,52,59,44,48,78,82,34,100,61,64,97,79,66,84,47,57,81,80,53,48,69,66,87,47,96,81,76,65,86,70,62,52,71,67,70,67,68,76,79,119

Organism: Xenorhabdus bovienii (strain SS-2004) (NCBI:txid406818)

Foldseek 3Di:
DDCPPPVCCVVVPDDPDDHDPVVHVVVVVVVVVVVQVVVVVVDVDGPPDPDCVRQPQDCDPVRDTDGPVVVVPPPD

Secondary structure (DSSP, 8-state):
--S--TTHHHHS-TTS----HHHHHHHHHHHHHHHHHHHHHH-SS-TT---TTTTT----TTS----GGGGTSS--

Radius of gyration: 20.18 Å; Cα contacts (8 Å, |Δi|>4): 40; chains: 1; bounding box: 57×22×38 Å

Sequence (76 aa):
MTDGWKSYEKALAGKRHVASKRYTQRIERHNLNLRQHLARLTRKTLSFSKSIEIMGWTPHSSGISVPKWKCINTVI

Mean predicted aligned error: 13.63 Å

pLDDT: mean 71.0, std 16.9, range [37.0, 94.62]